Protein AF-A0A959KU77-F1 (afdb_monomer_lite)

Sequence (115 aa):
GGDESGIYKSTDGGSNWNRLKGGL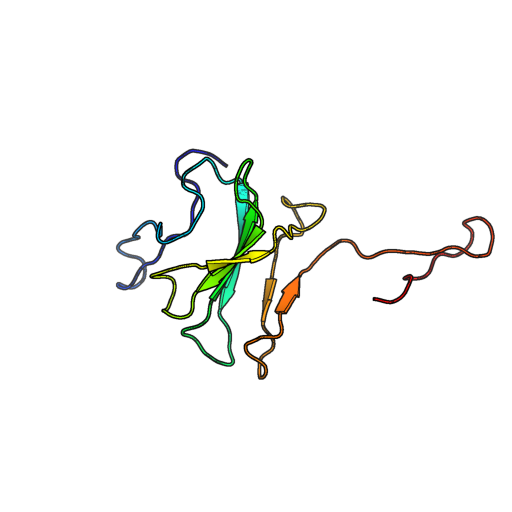PQTDVGRIGMAISPADPDVLYAVVHAKENGGIYRSNDRGASWSKQSSYITSYPFYMQKLFCDTRDVNRIYAMDIFNQVSTDGGKSWSRLGE

Structure (mmCIF, N/CA/C/O backbone):
data_AF-A0A959KU77-F1
#
_entry.id   AF-A0A959KU77-F1
#
loop_
_atom_site.group_PDB
_atom_site.id
_atom_site.type_symbol
_atom_site.label_atom_id
_atom_site.label_alt_id
_atom_site.label_comp_id
_atom_site.label_asym_id
_atom_site.label_entity_id
_atom_site.label_seq_id
_atom_site.pdbx_PDB_ins_code
_atom_site.Cartn_x
_atom_site.Cartn_y
_atom_site.Cartn_z
_atom_site.occupancy
_atom_site.B_iso_or_equiv
_atom_site.auth_seq_id
_atom_site.auth_comp_id
_atom_site.auth_asym_id
_atom_site.auth_atom_id
_atom_site.pdbx_PDB_model_num
ATOM 1 N N . GLY A 1 1 ? 4.452 13.708 3.363 1.00 63.38 1 GLY A N 1
ATOM 2 C CA . GLY A 1 1 ? 3.458 13.575 4.436 1.00 63.38 1 GLY A CA 1
ATOM 3 C C . GLY A 1 1 ? 3.915 14.417 5.599 1.00 63.38 1 GLY A C 1
ATOM 4 O O . GLY A 1 1 ? 5.002 14.978 5.515 1.00 63.38 1 GLY A O 1
ATOM 5 N N . GLY A 1 2 ? 3.083 14.514 6.624 1.00 73.94 2 GLY A N 1
ATOM 6 C CA . GLY A 1 2 ? 3.389 15.148 7.910 1.00 73.94 2 GLY A CA 1
ATOM 7 C C . GLY A 1 2 ? 2.759 14.338 9.044 1.00 73.94 2 GLY A C 1
ATOM 8 O O . GLY A 1 2 ? 2.164 13.296 8.769 1.00 73.94 2 GLY A O 1
ATOM 9 N N . ASP A 1 3 ? 2.844 14.824 10.277 1.00 79.88 3 ASP A N 1
ATOM 10 C CA . ASP A 1 3 ? 2.502 14.094 11.511 1.00 79.88 3 ASP A CA 1
ATOM 11 C C . ASP A 1 3 ? 1.076 13.503 11.526 1.00 79.88 3 ASP A C 1
ATOM 13 O O . ASP A 1 3 ? 0.821 12.444 12.106 1.00 79.88 3 ASP A O 1
ATOM 17 N N . GLU A 1 4 ? 0.137 14.153 10.835 1.00 84.75 4 GLU A N 1
ATOM 18 C CA . GLU A 1 4 ? -1.262 13.715 10.714 1.00 84.75 4 GLU A CA 1
ATOM 19 C C . GLU A 1 4 ? -1.502 12.726 9.559 1.00 84.75 4 GLU A C 1
ATOM 21 O O . GLU A 1 4 ? -2.621 12.276 9.322 1.00 84.75 4 GLU A O 1
ATOM 26 N N . SER A 1 5 ? -0.464 12.355 8.808 1.00 90.69 5 SER A N 1
ATOM 27 C CA . SER A 1 5 ? -0.586 11.352 7.751 1.00 90.69 5 SER A CA 1
ATOM 28 C C . SER A 1 5 ? -0.776 9.962 8.364 1.00 90.69 5 SER A C 1
ATOM 30 O O . SER A 1 5 ? -0.131 9.571 9.342 1.00 90.69 5 SER A O 1
ATOM 32 N N . GLY A 1 6 ? -1.691 9.187 7.795 1.00 93.75 6 GLY A N 1
ATOM 33 C CA . GLY A 1 6 ? -1.998 7.852 8.286 1.00 93.75 6 GLY A CA 1
ATOM 34 C C . GLY A 1 6 ? -3.260 7.285 7.664 1.00 93.75 6 GLY A C 1
ATOM 35 O O . GLY A 1 6 ? -3.881 7.900 6.799 1.00 93.75 6 GLY A O 1
ATOM 36 N N . ILE A 1 7 ? -3.633 6.096 8.125 1.00 95.25 7 ILE A N 1
ATOM 37 C CA . ILE A 1 7 ? -4.891 5.455 7.755 1.00 95.25 7 ILE A CA 1
ATOM 38 C C . ILE A 1 7 ? -5.910 5.769 8.844 1.00 95.25 7 ILE A C 1
ATOM 40 O O . ILE A 1 7 ? -5.622 5.616 10.030 1.00 95.25 7 ILE A O 1
ATOM 44 N N . TYR A 1 8 ? -7.099 6.197 8.440 1.00 95.50 8 TYR A N 1
ATOM 45 C CA . TYR A 1 8 ? -8.190 6.537 9.341 1.00 95.50 8 TYR A CA 1
ATOM 46 C C . TYR A 1 8 ? -9.428 5.725 8.978 1.00 95.50 8 TYR A C 1
ATOM 48 O O . TYR A 1 8 ? -9.641 5.388 7.814 1.00 95.50 8 TYR A O 1
ATOM 56 N N . LYS A 1 9 ? -10.257 5.426 9.977 1.00 95.25 9 LYS A N 1
ATOM 57 C CA . LYS A 1 9 ? -11.530 4.728 9.796 1.00 95.25 9 LYS A CA 1
ATOM 58 C C . LYS A 1 9 ? -12.656 5.479 10.485 1.00 95.25 9 LYS A C 1
ATOM 60 O O . LYS A 1 9 ? -12.519 5.885 11.638 1.00 95.25 9 LYS A O 1
ATOM 65 N N . SER A 1 10 ? -13.777 5.576 9.787 1.00 96.44 10 SER A N 1
ATOM 66 C CA . SER A 1 10 ? -15.066 5.962 10.345 1.00 96.44 10 SER A CA 1
ATOM 67 C C . SER A 1 10 ? -16.015 4.762 10.345 1.00 96.44 10 SER A C 1
ATOM 69 O O . SER A 1 10 ? -15.915 3.866 9.503 1.00 96.44 10 SER A O 1
ATOM 71 N N . THR A 1 11 ? -16.933 4.751 11.305 1.00 95.50 11 THR A N 1
ATOM 72 C CA . THR A 1 11 ? -18.036 3.784 11.430 1.00 95.50 11 THR A CA 1
ATOM 73 C C . THR A 1 11 ? -19.399 4.467 11.540 1.00 95.50 11 THR A C 1
ATOM 75 O O . THR A 1 11 ? -20.403 3.798 11.744 1.00 95.50 11 THR A O 1
ATOM 78 N N . ASP A 1 12 ? -19.439 5.792 11.411 1.00 96.56 12 ASP A N 1
ATOM 79 C CA . ASP A 1 12 ? -20.611 6.648 11.624 1.00 96.56 12 ASP A CA 1
ATOM 80 C C . ASP A 1 12 ? -20.878 7.554 10.410 1.00 96.56 12 ASP A C 1
ATOM 82 O O . ASP A 1 12 ? -21.271 8.716 10.532 1.00 96.56 12 ASP A O 1
ATOM 86 N N . GLY A 1 13 ? -20.614 7.018 9.214 1.00 95.19 13 GLY A N 1
ATOM 87 C CA . GLY A 1 13 ? -20.833 7.721 7.949 1.00 95.19 13 GLY A CA 1
ATOM 88 C C . GLY A 1 13 ? -19.860 8.873 7.682 1.00 95.19 13 GLY A C 1
ATOM 89 O O . GLY A 1 13 ? -20.139 9.707 6.829 1.00 95.19 13 GLY A O 1
ATOM 90 N N . GLY A 1 14 ? -18.723 8.922 8.381 1.00 96.50 14 GLY A N 1
ATOM 91 C CA . GLY A 1 14 ? -17.703 9.960 8.225 1.00 96.50 14 GLY A CA 1
ATOM 92 C C . GLY A 1 14 ? -17.813 11.110 9.224 1.00 96.50 14 GLY A C 1
ATOM 93 O O . GLY A 1 14 ? -17.069 12.079 9.079 1.00 96.50 14 GLY A O 1
ATOM 94 N N . SER A 1 15 ? -18.698 11.008 10.221 1.00 97.06 15 SER A N 1
ATOM 95 C CA . SER A 1 15 ? -18.876 12.039 11.252 1.00 97.06 15 SER A CA 1
ATOM 96 C C . SER A 1 15 ? -17.663 12.110 12.182 1.00 97.06 15 SER A C 1
ATOM 98 O O . SER A 1 15 ? -17.219 13.200 12.534 1.00 97.06 15 SER A O 1
ATOM 100 N N . ASN A 1 16 ? -17.085 10.955 12.526 1.00 96.62 16 ASN A N 1
ATOM 101 C CA . ASN A 1 16 ? -15.837 10.843 13.274 1.00 96.62 16 ASN A CA 1
ATOM 102 C C . ASN A 1 16 ? -14.856 9.900 12.571 1.00 96.62 16 ASN A C 1
ATOM 104 O O . ASN A 1 16 ? -15.239 8.881 11.992 1.00 96.62 16 ASN A O 1
ATOM 108 N N . TRP A 1 17 ? -13.565 10.220 12.676 1.00 96.12 17 TRP A N 1
ATOM 109 C CA . TRP A 1 17 ? -12.475 9.448 12.084 1.00 96.12 17 TRP A CA 1
ATOM 110 C C . TRP A 1 17 ? -11.432 9.097 13.137 1.00 96.12 17 TRP A C 1
ATOM 112 O O . TRP A 1 17 ? -10.847 9.970 13.773 1.00 96.12 17 TRP A O 1
ATOM 122 N N . ASN A 1 18 ? -11.158 7.804 13.285 1.00 95.00 18 ASN A N 1
ATOM 123 C CA . ASN A 1 18 ? -10.163 7.294 14.218 1.00 95.00 18 ASN A CA 1
ATOM 124 C C . ASN A 1 18 ? -8.898 6.890 13.463 1.00 95.00 18 ASN A C 1
ATOM 126 O O . ASN A 1 18 ? -8.969 6.116 12.504 1.00 95.00 18 ASN A O 1
ATOM 130 N N . ARG A 1 19 ? -7.737 7.387 13.907 1.00 94.00 19 ARG A N 1
ATOM 131 C CA . ARG A 1 19 ? -6.437 6.994 13.346 1.00 94.00 19 ARG A CA 1
ATOM 132 C C . ARG A 1 19 ? -6.149 5.533 13.685 1.00 94.00 19 ARG A C 1
ATOM 134 O O . ARG A 1 19 ? -6.100 5.165 14.858 1.00 94.00 19 ARG A O 1
ATOM 141 N N . LEU A 1 20 ? -5.912 4.716 12.667 1.00 95.06 20 LEU A N 1
ATOM 142 C CA . LEU A 1 20 ? -5.512 3.322 12.819 1.00 95.06 20 LEU A CA 1
ATOM 143 C C . LEU A 1 20 ? -4.011 3.253 13.105 1.00 95.06 20 LEU A C 1
ATOM 145 O O . LEU A 1 20 ? -3.210 3.902 12.433 1.00 95.06 20 LEU A O 1
ATOM 149 N N . LYS A 1 21 ? -3.626 2.465 14.112 1.00 90.50 21 LYS A N 1
ATOM 150 C CA . LYS A 1 21 ? -2.223 2.322 14.539 1.00 90.50 21 LYS A CA 1
ATOM 151 C C . LYS A 1 21 ? -1.737 0.877 14.598 1.00 90.50 21 LYS A C 1
ATOM 153 O O . LYS A 1 21 ? -0.534 0.666 14.518 1.00 90.50 21 LYS A O 1
ATOM 158 N N . GLY A 1 22 ? -2.634 -0.102 14.747 1.00 92.06 22 GLY A N 1
ATOM 159 C CA . GLY A 1 22 ? -2.281 -1.493 15.051 1.00 92.06 22 GLY A CA 1
ATOM 160 C C . GLY A 1 22 ? -1.350 -2.108 14.008 1.00 92.06 22 GLY A C 1
ATOM 161 O O . GLY A 1 22 ? -1.822 -2.562 12.978 1.00 92.06 22 GLY A O 1
ATOM 162 N N . GLY A 1 23 ? -0.039 -2.101 14.266 1.00 94.06 23 GLY A N 1
ATOM 163 C CA . GLY A 1 23 ? 0.997 -2.655 13.384 1.00 94.06 23 GLY A CA 1
ATOM 164 C C . GLY A 1 23 ? 1.467 -1.755 12.231 1.00 94.06 23 GLY A C 1
ATOM 165 O O . GLY A 1 23 ? 2.409 -2.122 11.530 1.00 94.06 23 GLY A O 1
ATOM 166 N N . LEU A 1 24 ? 0.867 -0.576 12.034 1.00 95.81 24 LEU A N 1
ATOM 167 C CA . LEU A 1 24 ? 1.299 0.399 11.021 1.00 95.81 24 LEU A CA 1
ATOM 168 C C . LEU A 1 24 ? 2.502 1.228 11.513 1.00 95.81 24 LEU A C 1
ATOM 170 O O . LEU A 1 24 ? 2.692 1.359 12.729 1.00 95.81 24 LEU A O 1
ATOM 174 N N . PRO A 1 25 ? 3.298 1.834 10.607 1.00 93.31 25 PRO A N 1
ATOM 175 C CA . PRO A 1 25 ? 4.371 2.744 10.998 1.00 93.31 25 PRO A CA 1
ATOM 176 C C . PRO A 1 25 ? 3.848 3.878 11.890 1.00 93.31 25 PRO A C 1
ATOM 178 O O . PRO A 1 25 ? 2.827 4.494 11.588 1.00 93.31 25 PRO A O 1
ATOM 181 N N . GLN A 1 26 ? 4.548 4.135 12.997 1.00 87.75 26 GLN A N 1
ATOM 182 C CA . GLN A 1 26 ? 4.221 5.222 13.935 1.00 87.75 26 GLN A CA 1
ATOM 183 C C . GLN A 1 26 ? 5.016 6.507 13.659 1.00 87.75 26 GLN A C 1
ATOM 185 O O . GLN A 1 26 ? 4.811 7.510 14.336 1.00 87.75 26 GLN A O 1
ATOM 190 N N . THR A 1 27 ? 5.922 6.464 12.685 1.00 88.00 27 THR A N 1
ATOM 191 C CA . THR A 1 27 ? 6.709 7.598 12.196 1.00 88.00 27 THR A CA 1
ATOM 192 C C . THR A 1 27 ? 5.971 8.329 11.075 1.00 88.00 27 THR A C 1
ATOM 194 O O . THR A 1 27 ? 4.879 7.924 10.665 1.00 88.00 27 THR A O 1
ATOM 197 N N . ASP A 1 28 ? 6.577 9.395 10.553 1.00 90.00 28 ASP A N 1
ATOM 198 C CA . ASP A 1 28 ? 6.039 10.122 9.408 1.00 90.00 28 ASP A CA 1
ATOM 199 C C . ASP A 1 28 ? 5.893 9.217 8.186 1.00 90.00 28 ASP A C 1
ATOM 201 O O . ASP A 1 28 ? 6.855 8.635 7.666 1.00 90.00 28 ASP A O 1
ATOM 205 N N . VAL A 1 29 ? 4.660 9.148 7.693 1.00 92.69 29 VAL A N 1
ATOM 206 C CA . VAL A 1 29 ? 4.310 8.414 6.481 1.00 92.69 29 VAL A CA 1
ATOM 207 C C . VAL A 1 29 ? 4.043 9.379 5.327 1.00 92.69 29 VAL A C 1
ATOM 209 O O . VAL A 1 29 ? 3.527 10.487 5.478 1.00 92.69 29 VAL A O 1
ATOM 212 N N . GLY A 1 30 ? 4.452 8.961 4.137 1.00 91.50 30 GLY A N 1
ATOM 213 C CA . GLY A 1 30 ? 4.187 9.613 2.867 1.00 91.50 30 GLY A CA 1
ATOM 214 C C . GLY A 1 30 ? 2.850 9.180 2.272 1.00 91.50 30 GLY A C 1
ATOM 215 O O . GLY A 1 30 ? 1.870 8.952 2.975 1.00 91.50 30 GLY A O 1
ATOM 216 N N . ARG A 1 31 ? 2.801 9.094 0.939 1.00 92.25 31 ARG A N 1
ATOM 217 C CA . ARG A 1 31 ? 1.603 8.634 0.236 1.00 92.25 31 ARG A CA 1
ATOM 218 C C . ARG A 1 31 ? 1.275 7.191 0.630 1.00 92.25 31 ARG A C 1
ATOM 220 O O . ARG A 1 31 ? 2.175 6.365 0.773 1.00 92.25 31 ARG A O 1
ATOM 227 N N . ILE A 1 32 ? -0.016 6.925 0.788 1.00 94.12 32 ILE A N 1
ATOM 228 C CA . ILE A 1 32 ? -0.562 5.607 1.088 1.00 94.12 32 ILE A CA 1
ATOM 229 C C . ILE A 1 32 ? -1.531 5.241 -0.033 1.00 94.12 32 ILE A C 1
ATOM 231 O O . ILE A 1 32 ? -2.414 6.027 -0.380 1.00 94.12 32 ILE A O 1
ATOM 235 N N . GLY A 1 33 ? -1.347 4.062 -0.615 1.00 94.50 33 GLY A N 1
ATOM 236 C CA . GLY A 1 33 ? -2.333 3.423 -1.483 1.00 94.50 33 GLY A CA 1
ATOM 237 C C . GLY A 1 33 ? -3.089 2.368 -0.69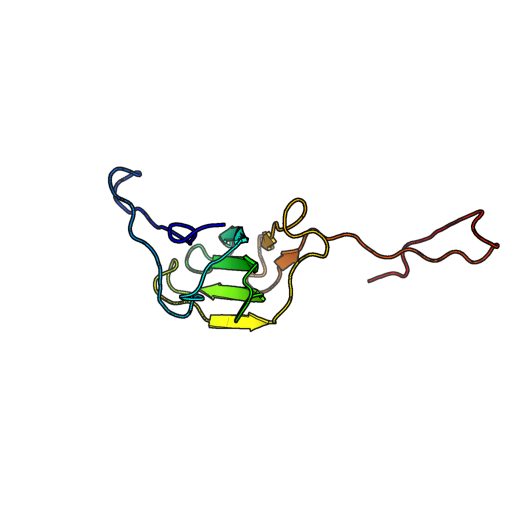1 1.00 94.50 33 GLY A C 1
ATOM 238 O O . GLY A 1 33 ? -2.480 1.683 0.124 1.00 94.50 33 GLY A O 1
ATOM 239 N N . MET A 1 34 ? -4.393 2.221 -0.913 1.00 95.56 34 MET A N 1
ATOM 240 C CA . MET A 1 34 ? -5.211 1.220 -0.223 1.00 95.56 34 MET A CA 1
ATOM 241 C C . MET A 1 34 ? -6.147 0.508 -1.188 1.00 95.56 34 MET A C 1
ATOM 243 O O . MET A 1 34 ? -6.582 1.095 -2.178 1.00 95.56 34 MET A O 1
ATOM 247 N N . ALA A 1 35 ? -6.482 -0.733 -0.852 1.00 97.12 35 ALA A N 1
ATOM 248 C CA . ALA A 1 35 ? -7.515 -1.515 -1.508 1.00 97.12 35 ALA A CA 1
ATOM 249 C C . ALA A 1 35 ? -8.266 -2.355 -0.468 1.00 97.12 35 ALA A C 1
ATOM 251 O O . ALA A 1 35 ? -7.667 -2.884 0.468 1.00 97.12 35 ALA A O 1
ATOM 252 N N . ILE A 1 36 ? -9.579 -2.468 -0.637 1.00 97.75 36 ILE A N 1
ATOM 253 C CA . ILE A 1 36 ? -10.431 -3.386 0.125 1.00 97.75 36 ILE A CA 1
ATOM 254 C C . ILE A 1 36 ? -10.712 -4.567 -0.796 1.00 97.75 36 ILE A C 1
ATOM 256 O O . ILE A 1 36 ? -11.040 -4.354 -1.965 1.00 97.75 36 ILE A O 1
ATOM 260 N N . SER A 1 37 ? -10.561 -5.791 -0.296 1.00 98.12 37 SER A N 1
ATOM 261 C CA . SER A 1 37 ? -10.805 -6.980 -1.106 1.00 98.12 37 SER A CA 1
ATOM 262 C C . SER A 1 37 ? -12.303 -7.134 -1.410 1.00 98.12 37 SER A C 1
ATOM 264 O O . SER A 1 37 ? -13.114 -7.179 -0.485 1.00 98.12 37 SER A O 1
ATOM 266 N N . PRO A 1 38 ? -12.702 -7.262 -2.688 1.00 97.56 38 PRO A N 1
ATOM 267 C CA . PRO A 1 38 ? -14.074 -7.616 -3.044 1.00 97.56 38 PRO A CA 1
ATOM 268 C C . PRO A 1 38 ? -14.422 -9.071 -2.701 1.00 97.56 38 PRO A C 1
ATOM 270 O O . PRO A 1 38 ? -15.596 -9.386 -2.534 1.00 97.56 38 PRO A O 1
ATOM 273 N N . ALA A 1 39 ? -13.416 -9.951 -2.610 1.00 97.94 39 ALA A N 1
ATOM 274 C CA . ALA A 1 39 ? -13.601 -11.359 -2.263 1.00 97.94 39 ALA A CA 1
ATOM 275 C C . ALA A 1 39 ? -13.886 -11.558 -0.763 1.00 97.94 39 ALA A C 1
ATOM 277 O O . ALA A 1 39 ? -14.559 -12.515 -0.390 1.00 97.94 39 ALA A O 1
ATOM 278 N N . ASP A 1 40 ? -13.380 -10.653 0.081 1.00 98.31 40 ASP A N 1
ATOM 279 C CA . ASP A 1 40 ? -13.611 -10.632 1.527 1.00 98.31 40 ASP A CA 1
ATOM 280 C C . ASP A 1 40 ? -13.442 -9.195 2.071 1.00 98.31 40 ASP A C 1
ATOM 282 O O . ASP A 1 40 ? -12.306 -8.732 2.212 1.00 98.31 40 ASP A O 1
ATOM 286 N N . PRO A 1 41 ? -14.537 -8.478 2.396 1.00 96.81 41 PRO A N 1
ATOM 287 C CA . PRO A 1 41 ? -14.483 -7.101 2.895 1.00 96.81 41 PRO A CA 1
ATOM 288 C C . PRO A 1 41 ? -13.742 -6.908 4.228 1.00 96.81 41 PRO A C 1
ATOM 290 O O . PRO A 1 41 ? -13.499 -5.763 4.627 1.00 96.81 41 PRO A O 1
ATOM 293 N N . ASP A 1 42 ? -13.386 -7.988 4.926 1.00 97.94 42 ASP A N 1
ATOM 294 C CA . ASP A 1 42 ? -12.611 -7.921 6.167 1.00 97.94 42 ASP A CA 1
ATOM 295 C C . ASP A 1 42 ? -11.116 -7.794 5.874 1.00 97.94 42 ASP A C 1
ATOM 297 O O . ASP A 1 42 ? -10.361 -7.298 6.719 1.00 97.94 42 ASP A O 1
ATOM 301 N N . VAL A 1 43 ? -10.708 -8.157 4.652 1.00 98.56 43 VAL A N 1
ATOM 302 C CA . VAL A 1 43 ? -9.330 -8.087 4.182 1.00 98.56 43 VAL A CA 1
ATOM 303 C C . VAL A 1 43 ? -9.053 -6.771 3.463 1.00 98.56 43 VAL A C 1
ATOM 305 O O . VAL A 1 43 ? -9.658 -6.431 2.443 1.00 98.56 43 VAL A O 1
ATOM 308 N N . LEU A 1 44 ? -8.080 -6.027 3.988 1.00 98.31 44 LEU A N 1
ATOM 309 C CA . LEU A 1 44 ? -7.613 -4.768 3.417 1.00 98.31 44 LEU A CA 1
ATOM 310 C C . LEU A 1 44 ? -6.123 -4.849 3.132 1.00 98.31 44 LEU A C 1
ATOM 312 O O . LEU A 1 44 ? -5.362 -5.426 3.907 1.00 98.31 44 LEU A O 1
ATOM 316 N N . TYR A 1 45 ? -5.705 -4.182 2.064 1.00 98.38 45 TYR A N 1
ATOM 317 C CA . TYR A 1 45 ? -4.309 -4.001 1.710 1.00 98.38 45 TYR A CA 1
ATOM 318 C C . TYR A 1 45 ? -3.954 -2.521 1.695 1.00 98.38 45 TYR A C 1
ATOM 320 O O . TYR A 1 45 ? -4.748 -1.677 1.277 1.00 98.38 45 TYR A O 1
ATOM 328 N N . ALA A 1 46 ? -2.736 -2.210 2.120 1.00 97.25 46 ALA A N 1
ATOM 329 C CA . ALA A 1 46 ? -2.167 -0.881 2.009 1.00 97.25 46 ALA A CA 1
ATOM 330 C C . ALA A 1 46 ? -0.718 -0.961 1.536 1.00 97.25 46 ALA A C 1
ATOM 332 O O . ALA A 1 46 ? 0.019 -1.861 1.918 1.00 97.25 46 ALA A O 1
ATOM 333 N N . VAL A 1 47 ? -0.303 0.002 0.726 1.00 96.25 47 VAL A N 1
ATOM 334 C CA . VAL A 1 47 ? 1.096 0.269 0.398 1.00 96.25 47 VAL A CA 1
ATOM 335 C C . VAL A 1 47 ? 1.449 1.605 1.036 1.00 96.25 47 VAL A C 1
ATOM 337 O O . VAL A 1 47 ? 0.815 2.623 0.756 1.00 96.25 47 VAL A O 1
ATOM 340 N N . VAL A 1 48 ? 2.397 1.588 1.967 1.00 95.19 48 VAL A N 1
ATOM 341 C CA . VAL A 1 48 ? 2.733 2.734 2.813 1.00 95.19 48 VAL A CA 1
ATOM 342 C C . VAL A 1 48 ? 4.152 3.176 2.498 1.00 95.19 48 VAL A C 1
ATOM 344 O O . VAL A 1 48 ? 5.110 2.459 2.788 1.00 95.19 48 VAL A O 1
ATOM 347 N N . HIS A 1 49 ? 4.303 4.378 1.948 1.00 93.88 49 HIS A N 1
ATOM 348 C CA . HIS A 1 49 ? 5.610 5.014 1.849 1.00 93.88 49 HIS A CA 1
ATOM 349 C C . HIS A 1 49 ? 5.994 5.578 3.219 1.00 93.88 49 HIS A C 1
ATOM 351 O O . HIS A 1 49 ? 5.264 6.397 3.765 1.00 93.88 49 HIS A O 1
ATOM 357 N N . ALA A 1 50 ? 7.124 5.166 3.781 1.00 92.12 50 ALA A N 1
ATOM 358 C CA . ALA A 1 50 ? 7.635 5.677 5.051 1.00 92.12 50 ALA A CA 1
ATOM 359 C C . ALA A 1 50 ? 9.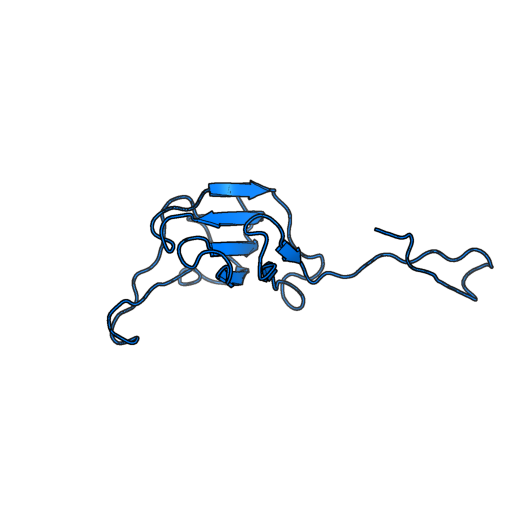157 5.521 5.086 1.00 92.12 50 ALA A C 1
ATOM 361 O O . ALA A 1 50 ? 9.686 4.600 4.460 1.00 92.12 50 ALA A O 1
ATOM 362 N N . LYS A 1 51 ? 9.852 6.395 5.829 1.00 88.94 51 LYS A N 1
ATOM 363 C CA . LYS A 1 51 ? 11.315 6.307 5.994 1.00 88.94 51 LYS A CA 1
ATOM 364 C C . LYS A 1 51 ? 11.718 4.991 6.659 1.00 88.94 51 LYS A C 1
ATOM 366 O O . LYS A 1 51 ? 12.666 4.340 6.238 1.00 88.94 51 LYS A O 1
ATOM 371 N N . GLU A 1 52 ? 10.963 4.604 7.680 1.00 90.19 52 GLU A N 1
ATOM 372 C CA . GLU A 1 52 ? 11.126 3.349 8.400 1.00 90.19 52 GLU A CA 1
ATOM 373 C C . GLU A 1 52 ? 9.830 2.557 8.307 1.00 90.19 52 GLU A C 1
ATOM 375 O O . GLU A 1 52 ? 8.736 3.112 8.390 1.00 90.19 52 GLU A O 1
ATOM 380 N N . ASN A 1 53 ? 9.957 1.245 8.123 1.00 93.38 53 ASN A N 1
ATOM 381 C CA . ASN A 1 53 ? 8.829 0.329 8.005 1.00 93.38 53 ASN A CA 1
ATOM 382 C C . ASN A 1 53 ? 7.881 0.565 6.808 1.00 93.38 53 ASN A C 1
ATOM 384 O O . ASN A 1 53 ? 6.818 -0.035 6.780 1.00 93.38 53 ASN A O 1
ATOM 388 N N . GLY A 1 54 ? 8.273 1.284 5.752 1.00 94.50 54 GLY A N 1
ATOM 389 C CA . GLY A 1 54 ? 7.483 1.341 4.509 1.00 94.50 54 GLY A CA 1
ATOM 390 C C . GLY A 1 54 ? 7.288 -0.034 3.843 1.00 94.50 54 GLY A C 1
ATOM 391 O O . GLY A 1 54 ? 8.131 -0.927 4.000 1.00 94.50 54 GLY A O 1
ATOM 392 N N . GLY A 1 55 ? 6.175 -0.224 3.129 1.00 96.06 55 GLY A N 1
ATOM 393 C CA . GLY A 1 55 ? 5.892 -1.465 2.399 1.00 96.06 55 GLY A CA 1
ATOM 394 C C . GLY A 1 55 ? 4.412 -1.824 2.248 1.00 96.06 55 GLY A C 1
ATOM 395 O O . GLY A 1 55 ? 3.534 -0.985 2.456 1.00 96.06 55 GLY A O 1
ATOM 396 N N . ILE A 1 56 ? 4.150 -3.093 1.917 1.00 97.62 56 ILE A N 1
ATOM 397 C CA . ILE A 1 56 ? 2.804 -3.670 1.831 1.00 97.62 56 ILE A CA 1
ATOM 398 C C . ILE A 1 56 ? 2.349 -4.150 3.203 1.00 97.62 56 ILE A C 1
ATOM 400 O O . ILE A 1 56 ? 3.054 -4.887 3.890 1.00 97.62 56 ILE A O 1
ATOM 404 N N . TYR A 1 57 ? 1.130 -3.782 3.559 1.00 98.31 57 TYR A N 1
ATOM 405 C CA . TYR A 1 57 ? 0.434 -4.159 4.774 1.00 98.31 57 TYR A CA 1
ATOM 406 C C . TYR A 1 57 ? -0.884 -4.836 4.429 1.00 98.31 57 TYR A C 1
ATOM 408 O O . TYR A 1 57 ? -1.550 -4.457 3.467 1.00 98.31 57 TYR A O 1
ATOM 416 N N . ARG A 1 58 ? -1.263 -5.817 5.245 1.00 98.50 58 ARG A N 1
ATOM 417 C CA . ARG A 1 58 ? -2.547 -6.513 5.173 1.00 98.50 58 ARG A CA 1
ATOM 418 C C . ARG A 1 58 ? -3.240 -6.459 6.526 1.00 98.50 58 ARG A C 1
ATOM 420 O O . ARG A 1 58 ? -2.593 -6.681 7.544 1.00 98.50 58 ARG A O 1
ATOM 427 N N . SER A 1 59 ? -4.538 -6.210 6.527 1.00 98.62 59 SER A N 1
ATOM 428 C CA . SER A 1 59 ? -5.432 -6.424 7.665 1.00 98.62 59 SER A CA 1
ATOM 429 C C . SER A 1 59 ? -6.420 -7.532 7.307 1.00 98.62 59 SER A C 1
ATOM 431 O O . SER A 1 59 ? -6.767 -7.661 6.137 1.00 98.62 59 SER A O 1
ATOM 433 N N . ASN A 1 60 ? -6.848 -8.322 8.293 1.00 98.38 60 ASN A N 1
ATOM 434 C CA . ASN A 1 60 ? -7.911 -9.330 8.153 1.00 98.38 60 ASN A CA 1
ATOM 435 C C . ASN A 1 60 ? -9.113 -9.027 9.070 1.00 98.38 60 ASN A C 1
ATOM 437 O O . ASN A 1 60 ? -9.921 -9.904 9.347 1.00 98.38 60 ASN A O 1
ATOM 441 N N . ASP A 1 61 ? -9.184 -7.814 9.619 1.00 97.44 61 ASP A N 1
ATOM 442 C CA . ASP A 1 61 ? -10.146 -7.418 10.651 1.00 97.44 61 ASP A CA 1
ATOM 443 C C . ASP A 1 61 ? -10.677 -5.994 10.420 1.00 97.44 61 ASP A C 1
ATOM 445 O O . ASP A 1 61 ? -10.874 -5.198 11.345 1.00 97.44 61 ASP A O 1
ATOM 449 N N . ARG A 1 62 ? -10.917 -5.648 9.150 1.00 96.25 62 ARG A N 1
ATOM 450 C CA . ARG A 1 62 ? -11.431 -4.331 8.741 1.00 96.25 62 ARG A CA 1
ATOM 451 C C . ARG A 1 62 ? -10.550 -3.160 9.208 1.00 96.25 62 ARG A C 1
ATOM 453 O O . ARG A 1 62 ? -11.070 -2.086 9.539 1.00 96.25 62 ARG A O 1
ATOM 460 N N . GLY A 1 63 ? -9.236 -3.365 9.262 1.00 96.81 63 GLY A N 1
ATOM 461 C CA . GLY A 1 63 ? -8.228 -2.366 9.613 1.00 96.81 63 GLY A CA 1
ATOM 462 C C . GLY A 1 63 ? -7.942 -2.207 11.109 1.00 96.81 63 GLY A C 1
ATOM 463 O O . GLY A 1 63 ? -7.222 -1.272 11.465 1.00 96.81 63 GLY A O 1
ATOM 464 N N . ALA A 1 64 ? -8.486 -3.058 11.987 1.00 95.94 64 ALA A N 1
ATOM 465 C CA . ALA A 1 64 ? -8.212 -2.969 13.424 1.00 95.94 64 ALA A CA 1
ATOM 466 C C . ALA A 1 64 ? -6.748 -3.327 13.748 1.00 95.94 64 ALA A C 1
ATOM 468 O O . ALA A 1 64 ? -6.110 -2.647 14.557 1.00 95.94 64 ALA A O 1
ATOM 469 N N . SER A 1 65 ? -6.188 -4.318 13.053 1.00 97.56 65 SER A N 1
ATOM 470 C CA . SER A 1 65 ? -4.777 -4.686 13.094 1.00 97.56 65 SER A CA 1
ATOM 471 C C . SER A 1 65 ? -4.213 -4.923 11.691 1.00 97.56 65 SER A C 1
ATOM 473 O O . SER A 1 65 ? -4.910 -5.332 10.761 1.00 97.56 65 SER A O 1
ATOM 475 N N . TRP A 1 66 ? -2.926 -4.626 11.531 1.00 98.25 66 TRP A N 1
ATOM 476 C CA . TRP A 1 66 ? -2.193 -4.717 10.278 1.00 98.25 66 TRP A CA 1
ATOM 477 C C . TRP A 1 66 ? -0.915 -5.517 10.470 1.00 98.25 66 TRP A C 1
ATOM 479 O O . TRP A 1 66 ? -0.207 -5.395 11.468 1.00 98.25 66 TRP A O 1
ATOM 489 N N . SER A 1 67 ? -0.591 -6.316 9.466 1.00 98.19 67 SER A N 1
ATOM 490 C CA . SER A 1 67 ? 0.631 -7.102 9.391 1.00 98.19 67 SER A CA 1
ATOM 491 C C . SER A 1 67 ? 1.383 -6.728 8.123 1.00 98.19 67 SER A C 1
ATOM 493 O O . SER A 1 67 ? 0.826 -6.787 7.021 1.00 98.19 67 SER A O 1
ATOM 495 N N . LYS A 1 68 ? 2.657 -6.359 8.262 1.00 97.88 68 LYS A N 1
ATOM 496 C CA . LYS A 1 68 ? 3.524 -6.089 7.115 1.00 97.88 68 LYS A CA 1
ATOM 497 C C . LYS A 1 68 ? 3.766 -7.384 6.335 1.00 97.88 68 LYS A C 1
ATOM 499 O O . LYS A 1 68 ? 4.173 -8.379 6.921 1.00 97.88 68 LYS A O 1
ATOM 504 N N . GLN A 1 69 ? 3.511 -7.362 5.032 1.00 98.12 69 GLN A N 1
ATOM 505 C CA . GLN A 1 69 ? 3.690 -8.500 4.124 1.00 98.12 69 GLN A CA 1
ATOM 506 C C . GLN A 1 69 ? 5.027 -8.431 3.390 1.00 98.12 69 GLN A C 1
ATOM 508 O O . GLN A 1 69 ? 5.698 -9.441 3.207 1.00 98.12 69 GLN A O 1
ATOM 513 N N . SER A 1 70 ? 5.428 -7.233 2.968 1.00 97.38 70 SER A N 1
ATOM 514 C CA . SER A 1 70 ? 6.695 -7.018 2.274 1.00 97.38 70 SER A CA 1
ATOM 515 C C . SER A 1 70 ? 7.147 -5.567 2.415 1.00 97.38 70 SER A C 1
ATOM 517 O O . SER A 1 70 ? 6.395 -4.700 2.858 1.00 97.38 70 SER A O 1
ATOM 519 N N . SER A 1 71 ? 8.390 -5.284 2.037 1.00 95.94 71 SER A N 1
ATOM 520 C CA . SER A 1 71 ? 8.926 -3.925 1.902 1.00 95.94 71 SER A CA 1
ATOM 521 C C . SER A 1 71 ? 8.602 -3.274 0.551 1.00 95.94 71 SER A C 1
ATOM 523 O O . SER A 1 71 ? 9.076 -2.170 0.296 1.00 95.94 71 SER A O 1
ATOM 525 N N . TYR A 1 72 ? 7.821 -3.933 -0.315 1.00 93.69 72 TYR A N 1
ATOM 526 C CA . TYR A 1 72 ? 7.535 -3.430 -1.656 1.00 93.69 72 TYR A CA 1
ATOM 527 C C . TYR A 1 72 ? 6.803 -2.082 -1.608 1.00 93.69 72 TYR A C 1
ATOM 529 O O . TYR A 1 72 ? 5.801 -1.917 -0.907 1.00 93.69 72 TYR A O 1
ATOM 537 N N . ILE A 1 73 ? 7.306 -1.141 -2.400 1.00 91.75 73 ILE A N 1
ATOM 538 C CA . ILE A 1 73 ? 6.712 0.161 -2.687 1.00 91.75 73 ILE A CA 1
ATOM 539 C C . ILE A 1 73 ? 6.858 0.415 -4.187 1.00 91.75 73 ILE A C 1
ATOM 541 O O . ILE A 1 73 ? 7.823 -0.034 -4.800 1.00 91.75 73 ILE A O 1
ATOM 545 N N . THR A 1 74 ? 5.914 1.143 -4.775 1.00 87.62 74 THR A N 1
ATOM 546 C CA . THR A 1 74 ? 5.972 1.483 -6.204 1.00 87.62 74 THR A CA 1
ATOM 547 C C . THR A 1 74 ? 7.133 2.432 -6.490 1.00 87.62 74 THR A C 1
ATOM 549 O O . THR A 1 74 ? 7.388 3.327 -5.682 1.00 87.62 74 THR A O 1
ATOM 552 N N . SER A 1 75 ? 7.744 2.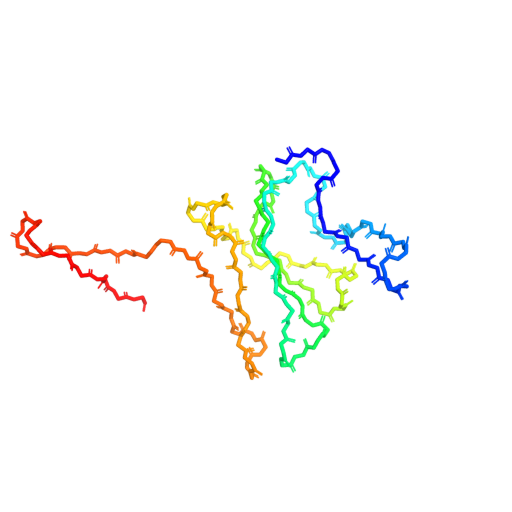335 -7.667 1.00 85.38 75 SER A N 1
ATOM 553 C CA . SER A 1 75 ? 8.923 3.112 -8.084 1.00 85.38 75 SER A CA 1
ATOM 554 C C . SER A 1 75 ? 8.729 4.630 -8.032 1.00 85.38 75 SER A C 1
ATOM 556 O O . SER A 1 75 ? 9.673 5.373 -7.774 1.00 85.38 75 SER A O 1
ATOM 558 N N . TYR A 1 76 ? 7.494 5.108 -8.216 1.00 84.38 76 TYR A N 1
ATOM 559 C CA . TYR A 1 76 ? 7.126 6.509 -8.004 1.00 84.38 76 TYR A CA 1
ATOM 560 C C . TYR A 1 76 ? 5.985 6.625 -6.989 1.00 84.38 76 TYR A C 1
ATOM 562 O O . TYR A 1 76 ? 4.822 6.773 -7.384 1.00 84.38 76 TYR A O 1
ATOM 570 N N . PRO A 1 77 ? 6.292 6.619 -5.676 1.00 82.12 77 PRO A N 1
ATOM 571 C CA . PRO A 1 77 ? 5.290 6.575 -4.612 1.00 82.12 77 PRO A CA 1
ATOM 572 C C . PRO A 1 77 ? 4.262 7.709 -4.669 1.00 82.12 77 PRO A C 1
ATOM 574 O O . PRO A 1 77 ? 3.114 7.532 -4.267 1.00 82.12 77 PRO A O 1
ATOM 577 N N . PHE A 1 78 ? 4.656 8.879 -5.179 1.00 81.25 78 PHE A N 1
ATOM 578 C CA . PHE A 1 78 ? 3.767 10.032 -5.326 1.00 81.25 78 PHE A CA 1
ATOM 579 C C . PHE A 1 78 ? 2.701 9.856 -6.411 1.00 81.25 78 PHE A C 1
ATOM 581 O O . PHE A 1 78 ? 1.609 10.408 -6.269 1.00 81.25 78 PHE A O 1
ATOM 588 N N . TYR A 1 79 ? 2.991 9.077 -7.452 1.00 79.38 79 TYR A N 1
ATOM 589 C CA . TYR A 1 79 ? 2.150 8.975 -8.643 1.00 79.38 79 TYR A CA 1
ATOM 590 C C . TYR A 1 79 ? 1.483 7.604 -8.775 1.00 79.38 79 TYR A C 1
ATOM 592 O O . TYR A 1 79 ? 0.294 7.531 -9.077 1.00 79.38 79 TYR A O 1
ATOM 600 N N . MET A 1 80 ? 2.228 6.527 -8.525 1.00 82.75 80 MET A N 1
ATOM 601 C CA . MET A 1 80 ? 1.851 5.168 -8.927 1.00 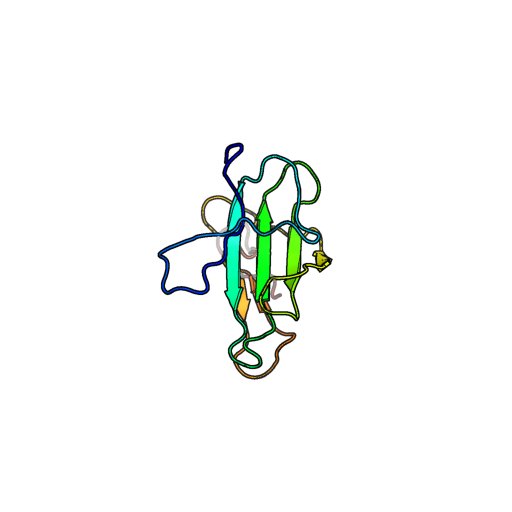82.75 80 MET A CA 1
ATOM 602 C C . MET A 1 80 ? 1.322 4.305 -7.778 1.00 82.75 80 MET A C 1
ATOM 604 O O . MET A 1 80 ? 0.751 3.256 -8.025 1.00 82.75 80 MET A O 1
ATOM 608 N N . GLN A 1 81 ? 1.434 4.762 -6.529 1.00 86.31 81 GLN A N 1
ATOM 609 C CA . GLN A 1 81 ? 1.154 3.979 -5.322 1.00 86.31 81 GLN A CA 1
ATOM 610 C C . GLN A 1 81 ? -0.341 3.669 -5.123 1.00 86.31 81 GLN A C 1
ATOM 612 O O . GLN A 1 81 ? -1.026 4.272 -4.295 1.00 86.31 81 GLN A O 1
ATOM 617 N N . LYS A 1 82 ? -0.848 2.738 -5.933 1.00 88.38 82 LYS A N 1
ATOM 618 C CA . LYS A 1 82 ? -2.206 2.200 -5.953 1.00 88.38 82 LYS A CA 1
ATOM 619 C C . LYS A 1 82 ? -2.136 0.679 -6.000 1.00 88.38 82 LYS A C 1
ATOM 621 O O . LYS A 1 82 ? -1.340 0.107 -6.744 1.00 88.38 82 LYS A O 1
ATOM 626 N N . LEU A 1 83 ? -3.010 0.056 -5.221 1.00 93.50 83 LEU A N 1
ATOM 627 C CA . LEU A 1 83 ? -3.222 -1.383 -5.213 1.00 93.50 83 LEU A CA 1
ATOM 628 C C . LEU A 1 83 ? -4.609 -1.688 -5.764 1.00 93.50 83 LEU A C 1
ATOM 630 O O . LEU A 1 83 ? -5.538 -0.900 -5.591 1.00 93.50 83 LEU A O 1
ATOM 634 N N . PHE A 1 84 ? -4.742 -2.857 -6.371 1.00 94.88 84 PHE A N 1
ATOM 635 C CA . PHE A 1 84 ? -6.013 -3.435 -6.777 1.00 94.88 84 PHE A CA 1
ATOM 636 C C . PHE A 1 84 ? -6.066 -4.871 -6.279 1.00 94.88 84 PHE A C 1
ATOM 638 O O . PHE A 1 84 ? -5.090 -5.605 -6.410 1.00 94.88 84 PHE A O 1
ATOM 645 N N . CYS A 1 85 ? -7.192 -5.273 -5.710 1.00 96.94 85 CYS A N 1
ATOM 646 C CA . CYS A 1 85 ? -7.412 -6.656 -5.308 1.00 96.94 85 CYS A CA 1
ATOM 647 C C . CYS A 1 85 ? -8.084 -7.424 -6.443 1.00 96.94 85 CYS A C 1
ATOM 649 O O . CYS A 1 85 ? -8.928 -6.879 -7.158 1.00 96.94 85 CYS A O 1
ATOM 651 N N . ASP A 1 86 ? -7.735 -8.696 -6.585 1.00 97.62 86 ASP A N 1
ATOM 652 C CA . ASP A 1 86 ? -8.515 -9.620 -7.391 1.00 97.62 86 ASP A CA 1
ATOM 653 C C . ASP A 1 86 ? -9.910 -9.811 -6.768 1.00 97.62 86 ASP A C 1
ATOM 655 O O . ASP A 1 86 ? -10.088 -9.815 -5.551 1.00 97.62 86 ASP A O 1
ATOM 659 N N . THR A 1 87 ? -10.930 -9.930 -7.617 1.00 96.56 87 THR A N 1
ATOM 660 C CA . THR A 1 87 ? -12.331 -10.040 -7.176 1.00 96.56 87 THR A CA 1
ATOM 661 C C . THR A 1 87 ? -12.705 -11.408 -6.603 1.00 96.56 87 THR A C 1
ATOM 663 O O . THR A 1 87 ? -13.781 -11.537 -6.026 1.00 96.56 87 THR A O 1
ATOM 666 N N . ARG A 1 88 ? -11.869 -12.437 -6.798 1.00 97.00 88 ARG A N 1
ATOM 667 C CA . ARG A 1 88 ? -12.160 -13.826 -6.403 1.00 97.00 88 ARG A CA 1
ATOM 668 C C . ARG A 1 88 ? -11.072 -14.414 -5.516 1.00 97.00 88 ARG A C 1
ATOM 670 O O . ARG A 1 88 ? -11.385 -15.140 -4.580 1.00 97.00 88 ARG A O 1
ATOM 677 N N . ASP A 1 89 ? -9.810 -14.120 -5.816 1.00 97.94 89 ASP A N 1
ATOM 678 C CA . ASP A 1 89 ? -8.674 -14.580 -5.020 1.00 97.94 89 ASP A CA 1
ATOM 679 C C . ASP A 1 89 ? -8.240 -13.488 -4.040 1.00 97.94 89 ASP A C 1
ATOM 681 O O . ASP A 1 89 ? -7.536 -12.548 -4.404 1.00 97.94 89 ASP A O 1
ATOM 685 N N . VAL A 1 90 ? -8.633 -13.635 -2.773 1.00 97.56 90 VAL A N 1
ATOM 686 C CA . VAL A 1 90 ? -8.315 -12.674 -1.705 1.00 97.56 90 VAL A CA 1
ATOM 687 C C . VAL A 1 90 ? -6.814 -12.395 -1.565 1.00 97.56 90 VAL A C 1
ATOM 689 O O . VAL A 1 90 ? -6.441 -11.330 -1.085 1.00 97.56 90 VAL A O 1
ATOM 692 N N . ASN A 1 91 ? -5.949 -13.325 -1.985 1.00 97.31 91 ASN A N 1
ATOM 693 C CA . ASN A 1 91 ? -4.499 -13.197 -1.857 1.00 97.31 91 ASN A CA 1
ATOM 694 C C . ASN A 1 91 ? -3.827 -12.599 -3.098 1.00 97.31 91 ASN A C 1
ATOM 696 O O . ASN A 1 91 ? -2.633 -12.294 -3.046 1.00 97.31 91 ASN A O 1
ATOM 700 N N . ARG A 1 92 ? -4.555 -12.417 -4.204 1.00 97.44 92 ARG A N 1
ATOM 701 C CA . ARG A 1 92 ? -4.006 -11.839 -5.428 1.00 97.44 92 ARG A CA 1
ATOM 702 C C . ARG A 1 92 ? -4.256 -10.338 -5.458 1.00 97.44 92 ARG A C 1
ATOM 704 O O . ARG A 1 92 ? -5.393 -9.873 -5.470 1.00 97.44 92 ARG A O 1
ATOM 711 N N . ILE A 1 93 ? -3.167 -9.578 -5.496 1.00 95.62 93 ILE A N 1
ATOM 712 C CA . ILE A 1 93 ? -3.189 -8.120 -5.596 1.00 95.62 93 ILE A CA 1
ATOM 713 C C . ILE A 1 93 ? -2.275 -7.656 -6.725 1.00 95.62 93 ILE A C 1
ATOM 715 O O . ILE A 1 93 ? -1.270 -8.293 -7.030 1.00 95.62 93 ILE A O 1
ATOM 719 N N . TYR A 1 94 ? -2.618 -6.521 -7.316 1.00 92.38 94 TYR A N 1
ATOM 720 C CA . TYR A 1 94 ? -1.877 -5.888 -8.395 1.00 92.38 94 TYR A CA 1
ATOM 721 C C . TYR A 1 94 ? -1.408 -4.520 -7.916 1.00 92.38 94 TYR A C 1
ATOM 723 O O . TYR A 1 94 ? -2.215 -3.697 -7.474 1.00 92.38 94 TYR A O 1
ATOM 731 N N . ALA A 1 95 ? -0.106 -4.276 -8.003 1.00 90.25 95 ALA A N 1
ATOM 732 C CA . ALA A 1 95 ? 0.458 -2.954 -7.800 1.00 90.25 95 ALA A CA 1
ATOM 733 C C . ALA A 1 95 ? 0.614 -2.263 -9.152 1.00 90.25 95 ALA A C 1
ATOM 735 O O . ALA A 1 95 ? 1.146 -2.837 -10.101 1.00 90.25 95 ALA A O 1
ATOM 736 N N . MET A 1 96 ? 0.140 -1.024 -9.241 1.00 83.38 96 MET A N 1
ATOM 737 C CA . MET A 1 96 ? 0.436 -0.190 -10.396 1.00 83.38 96 MET A CA 1
ATOM 738 C C . MET A 1 96 ? 1.847 0.370 -10.230 1.00 83.38 96 MET A C 1
ATOM 740 O O . MET A 1 96 ? 2.096 1.158 -9.326 1.00 83.38 96 MET A O 1
ATOM 744 N N . ASP A 1 97 ? 2.774 -0.038 -11.087 1.00 82.06 97 ASP A N 1
ATOM 745 C CA . ASP A 1 97 ? 4.163 0.419 -11.055 1.00 82.06 97 ASP A CA 1
ATOM 746 C C . ASP A 1 97 ? 4.664 0.731 -12.471 1.00 82.06 97 ASP A C 1
ATOM 748 O O . ASP A 1 97 ? 3.952 0.535 -13.460 1.00 82.06 97 ASP A O 1
ATOM 752 N N . ILE A 1 98 ? 5.886 1.245 -12.587 1.00 79.56 98 ILE A N 1
ATOM 753 C CA . ILE A 1 98 ? 6.565 1.373 -13.876 1.00 79.56 98 ILE A CA 1
ATOM 754 C C . ILE A 1 98 ? 7.191 0.020 -14.226 1.00 79.56 98 ILE A C 1
ATOM 756 O O . ILE A 1 98 ? 8.067 -0.491 -13.538 1.00 79.56 98 ILE A O 1
ATOM 760 N N . PHE A 1 99 ? 6.707 -0.599 -15.290 1.00 73.94 99 PHE A N 1
ATOM 761 C CA . PHE A 1 99 ? 7.149 -1.929 -15.695 1.00 73.94 99 PHE A CA 1
ATOM 762 C C . PHE A 1 99 ? 8.282 -1.866 -16.727 1.00 73.94 99 PHE A C 1
ATOM 764 O O . PHE A 1 99 ? 8.344 -0.945 -17.547 1.00 73.94 99 PHE A O 1
ATOM 771 N N . ASN A 1 100 ? 9.154 -2.878 -16.684 1.00 69.88 100 ASN A N 1
ATOM 772 C CA . ASN A 1 100 ? 10.413 -2.944 -17.429 1.00 69.88 100 ASN A CA 1
ATOM 773 C C . ASN A 1 100 ? 10.251 -3.151 -18.925 1.00 69.88 100 ASN A C 1
ATOM 775 O O . ASN A 1 100 ? 9.220 -3.626 -19.374 1.00 69.88 100 ASN A O 1
ATOM 779 N N . GLN A 1 101 ? 11.322 -2.822 -19.650 1.00 82.38 101 GLN A N 1
ATOM 780 C CA . GLN A 1 101 ? 11.456 -2.784 -21.103 1.00 82.38 101 GLN A CA 1
ATOM 781 C C . GLN A 1 101 ? 12.837 -3.372 -21.508 1.00 82.38 101 GLN A C 1
ATOM 783 O O . GLN A 1 101 ? 13.781 -3.294 -20.730 1.00 82.38 101 GLN A O 1
ATOM 788 N N . VAL A 1 102 ? 12.992 -3.932 -22.708 1.00 88.69 102 VAL A N 1
ATOM 789 C CA . VAL A 1 102 ? 14.196 -4.564 -23.268 1.00 88.69 102 VAL A CA 1
ATOM 790 C C . VAL A 1 102 ? 14.294 -4.248 -24.749 1.00 88.69 102 VAL A C 1
ATOM 792 O O . VAL A 1 102 ? 13.359 -4.459 -25.501 1.00 88.69 102 VAL A O 1
ATOM 795 N N . SER A 1 103 ? 15.444 -3.751 -25.175 1.00 92.75 103 SER A N 1
ATOM 796 C CA . SER A 1 103 ? 15.750 -3.496 -26.577 1.00 92.75 103 SER A CA 1
ATOM 797 C C . SER A 1 103 ? 16.750 -4.529 -27.073 1.00 92.75 103 SER A C 1
ATOM 799 O O . SER A 1 103 ? 17.808 -4.672 -26.462 1.00 92.75 103 SER A O 1
ATOM 801 N N . THR A 1 104 ? 16.503 -5.156 -28.224 1.00 95.12 104 THR A N 1
ATOM 802 C CA . THR A 1 104 ? 17.469 -6.074 -28.864 1.00 95.12 104 THR A CA 1
ATOM 803 C C . THR A 1 104 ? 18.087 -5.521 -30.151 1.00 95.12 104 THR A C 1
ATOM 805 O O . THR A 1 104 ? 18.797 -6.243 -30.842 1.00 95.12 104 THR A O 1
ATOM 808 N N . ASP A 1 105 ? 17.854 -4.250 -30.487 1.00 94.44 105 ASP A N 1
ATOM 809 C CA . ASP A 1 105 ? 18.267 -3.647 -31.766 1.00 94.44 105 ASP A CA 1
ATOM 810 C C . ASP A 1 105 ? 18.966 -2.275 -31.627 1.00 94.44 105 ASP A C 1
ATOM 812 O O . ASP A 1 105 ? 18.998 -1.473 -32.566 1.00 94.44 105 ASP A O 1
ATOM 816 N N . GLY A 1 106 ? 19.551 -2.003 -30.458 1.00 90.94 106 GLY A N 1
ATOM 817 C CA . GLY A 1 106 ? 20.294 -0.765 -30.194 1.00 90.94 106 GLY A CA 1
ATOM 818 C C . GLY A 1 106 ? 19.421 0.451 -29.858 1.00 90.94 106 GLY A C 1
ATOM 819 O O . GLY A 1 106 ? 19.814 1.574 -30.160 1.00 90.94 106 GLY A O 1
ATOM 820 N N . GLY A 1 107 ? 18.256 0.239 -29.238 1.00 90.44 107 GLY A N 1
ATOM 821 C CA . GLY A 1 107 ? 17.339 1.286 -28.776 1.00 90.44 107 GLY A CA 1
ATOM 822 C C . GLY A 1 107 ? 16.313 1.721 -29.822 1.00 90.44 107 GLY A C 1
ATOM 823 O O . GLY A 1 107 ? 15.599 2.698 -29.591 1.00 90.44 107 GLY A O 1
ATOM 824 N N . LYS A 1 108 ? 16.233 1.019 -30.960 1.00 90.81 108 LYS A N 1
ATOM 825 C CA . LYS A 1 108 ? 15.241 1.282 -32.013 1.00 90.81 108 LYS A CA 1
ATOM 826 C C . LYS A 1 108 ? 13.891 0.649 -31.665 1.00 90.81 108 LYS A C 1
ATOM 828 O O . LYS A 1 108 ? 12.856 1.196 -32.038 1.00 90.81 108 LYS A O 1
ATOM 833 N N . SER A 1 109 ? 13.897 -0.437 -30.897 1.00 83.31 109 SER A N 1
ATOM 834 C CA . SER A 1 109 ? 12.728 -1.077 -30.302 1.00 83.31 109 SER A CA 1
ATOM 835 C C . SER A 1 109 ? 12.982 -1.432 -28.838 1.00 83.31 109 SER A C 1
ATOM 837 O O . SER A 1 109 ? 14.112 -1.667 -28.437 1.00 83.31 109 SER A O 1
ATOM 839 N N . TRP A 1 110 ? 11.919 -1.439 -28.031 1.00 89.62 110 TRP A N 1
ATOM 840 C CA . TRP A 1 110 ? 11.894 -1.830 -26.619 1.00 89.62 110 TRP A CA 1
ATOM 841 C C . TRP A 1 110 ? 10.710 -2.787 -26.408 1.00 89.62 110 TRP A C 1
ATOM 843 O O . TRP A 1 110 ? 9.675 -2.627 -27.052 1.00 89.62 110 TRP A O 1
ATOM 853 N N . SER A 1 111 ? 10.803 -3.747 -25.498 1.00 84.62 111 SER A N 1
ATOM 854 C CA . SER A 1 111 ? 9.730 -4.691 -25.178 1.00 84.62 111 SER A CA 1
ATOM 855 C C . SER A 1 111 ? 9.693 -4.969 -23.697 1.00 84.62 111 SER A C 1
ATOM 857 O O . SER A 1 111 ? 10.744 -5.089 -23.094 1.00 84.62 111 SER A O 1
ATOM 859 N N . ARG A 1 112 ? 8.527 -5.149 -23.075 1.00 76.25 112 ARG A N 1
ATOM 860 C CA . ARG A 1 112 ? 8.549 -5.578 -21.679 1.00 76.25 112 ARG A CA 1
ATOM 861 C C . ARG A 1 112 ? 9.320 -6.869 -21.540 1.00 76.25 112 ARG A C 1
ATOM 863 O O . ARG A 1 112 ? 9.135 -7.782 -22.335 1.00 76.25 112 ARG A O 1
ATOM 870 N N . LEU A 1 113 ? 10.175 -6.926 -20.534 1.00 72.62 113 LEU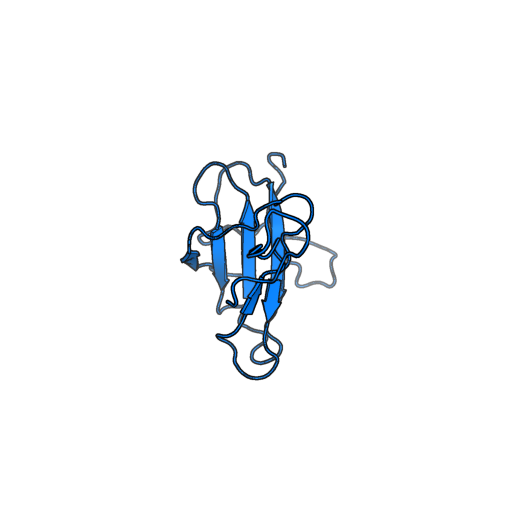 A N 1
ATOM 871 C CA . LEU A 1 113 ? 10.978 -8.118 -20.309 1.00 72.62 113 LEU A CA 1
ATOM 872 C C . LEU A 1 113 ? 10.095 -9.361 -20.045 1.00 72.62 113 LEU A C 1
ATOM 874 O O . LEU A 1 113 ? 10.566 -10.475 -20.234 1.00 72.62 113 LEU A O 1
ATOM 878 N N . GLY A 1 114 ? 8.814 -9.156 -19.699 1.00 69.44 114 GLY A N 1
ATOM 879 C CA . GLY A 1 114 ? 7.874 -10.201 -19.304 1.00 69.44 114 GLY A CA 1
ATOM 880 C C . GLY A 1 114 ? 8.035 -10.475 -17.815 1.00 69.44 114 GLY A C 1
ATOM 881 O O . GLY A 1 114 ? 9.152 -10.703 -17.360 1.00 69.44 114 GLY A O 1
ATOM 882 N N . GLU A 1 115 ? 6.934 -10.321 -17.079 1.00 58.97 115 GLU A N 1
ATOM 883 C CA . GLU A 1 115 ? 6.836 -10.340 -15.609 1.00 58.97 115 GLU A CA 1
ATOM 884 C C . GLU A 1 115 ? 6.768 -11.760 -15.037 1.00 58.97 115 GLU A C 1
ATOM 886 O O . GLU A 1 115 ? 6.013 -12.586 -15.603 1.00 58.97 115 GLU A O 1
#

pLDDT: mean 91.58, std 7.87, range [58.97, 98.62]

Secondary structure (DSSP, 8-state):
--TT-S-EE-SSTTSS-EEP-TTS--S-EEEEEEEE-SS-TT-EEEEEEETTT-EEEEESSTTSS-EEEE----SSTTTT--EEE-SS-TT-EEE------B-SSSSS--B----

Foldseek 3Di:
DDQPDADWDDPPPPPDIDGQDAADDNDDWDAKAKDQALQANQWIWMQIHDPPPGGIWIGNGNRNHIDGDDNDAAPDNVPFRYKDHDNHDRPDIDGRHDFDWDDPDVPPDIHGPDD

Radius of gyration: 16.71 Å; chains: 1; bounding box: 41×30×47 Å